Protein AF-A0A7S0N9J7-F1 (afdb_monomer_lite)

Structure (mmCIF, N/CA/C/O backbone):
data_AF-A0A7S0N9J7-F1
#
_entry.id   AF-A0A7S0N9J7-F1
#
loop_
_atom_site.group_PDB
_atom_site.id
_atom_site.type_symbol
_atom_site.label_atom_id
_atom_site.label_alt_id
_atom_site.label_comp_id
_atom_site.label_asym_id
_atom_site.label_entity_id
_atom_site.label_seq_id
_atom_site.pdbx_PDB_ins_code
_atom_site.Cartn_x
_atom_site.Cartn_y
_atom_site.Cartn_z
_atom_site.occupancy
_atom_site.B_iso_or_equiv
_atom_site.auth_seq_id
_atom_site.auth_comp_id
_atom_site.auth_asym_id
_atom_site.auth_atom_id
_atom_site.pdbx_PDB_model_num
ATOM 1 N N . SER A 1 1 ? 18.728 -18.698 11.089 1.00 33.97 1 SER A N 1
ATOM 2 C CA . SER A 1 1 ? 19.256 -17.331 11.258 1.00 33.97 1 SER A CA 1
ATOM 3 C C . SER A 1 1 ? 18.919 -16.532 10.008 1.00 33.97 1 SER A C 1
ATOM 5 O O . SER A 1 1 ? 19.598 -16.674 8.996 1.00 33.97 1 SER A O 1
ATOM 7 N N . ALA A 1 2 ? 17.789 -15.818 10.008 1.00 40.09 2 ALA A N 1
ATOM 8 C CA . ALA A 1 2 ? 17.379 -15.004 8.867 1.00 40.09 2 ALA A CA 1
ATOM 9 C C . ALA A 1 2 ? 18.185 -13.700 8.905 1.00 40.09 2 ALA A C 1
ATOM 11 O O . ALA A 1 2 ? 17.989 -12.867 9.785 1.00 40.09 2 ALA A O 1
ATOM 12 N N . ARG A 1 3 ? 19.147 -13.552 7.989 1.00 44.59 3 ARG A N 1
ATOM 13 C CA . ARG A 1 3 ? 19.843 -12.279 7.787 1.00 44.59 3 ARG A CA 1
ATOM 14 C C . ARG A 1 3 ? 18.803 -11.267 7.317 1.00 44.59 3 ARG A C 1
ATOM 16 O O . ARG A 1 3 ? 18.256 -11.425 6.228 1.00 44.59 3 ARG A O 1
ATOM 23 N N . GLY A 1 4 ? 18.523 -10.260 8.143 1.00 52.56 4 GLY A N 1
ATOM 24 C CA . GLY A 1 4 ? 17.719 -9.116 7.728 1.00 52.56 4 GLY A CA 1
ATOM 25 C C . GLY A 1 4 ? 18.287 -8.502 6.439 1.00 52.56 4 GLY A C 1
ATOM 26 O O . GLY A 1 4 ? 19.492 -8.607 6.184 1.00 52.56 4 GLY A O 1
ATOM 27 N N . PRO A 1 5 ? 17.449 -7.886 5.594 1.00 53.88 5 PRO A N 1
ATOM 28 C CA . PRO A 1 5 ? 17.893 -7.350 4.316 1.00 53.88 5 PRO A CA 1
ATOM 29 C C . PRO A 1 5 ? 19.017 -6.317 4.503 1.00 53.88 5 PRO A C 1
ATOM 31 O O . PRO A 1 5 ? 18.901 -5.377 5.303 1.00 53.88 5 PRO A O 1
ATOM 34 N N . ASN A 1 6 ? 20.089 -6.490 3.717 1.00 62.31 6 ASN A N 1
ATOM 35 C CA . ASN A 1 6 ? 21.167 -5.515 3.529 1.00 62.31 6 ASN A CA 1
ATOM 36 C C . ASN A 1 6 ? 20.560 -4.116 3.269 1.00 62.31 6 ASN A C 1
ATOM 38 O O . ASN A 1 6 ? 19.498 -4.001 2.652 1.00 62.31 6 ASN A O 1
ATOM 42 N N . SER A 1 7 ? 21.199 -3.048 3.754 1.00 63.03 7 SER A N 1
ATOM 43 C CA . SER A 1 7 ? 20.731 -1.658 3.613 1.00 63.03 7 SER A CA 1
ATOM 44 C C . SER A 1 7 ? 20.426 -1.270 2.158 1.00 63.03 7 SER A C 1
ATOM 46 O O . SER A 1 7 ? 19.508 -0.487 1.912 1.00 63.03 7 SER A O 1
ATOM 48 N N . SER A 1 8 ? 21.119 -1.883 1.192 1.00 72.19 8 SER A N 1
ATOM 49 C CA . SER A 1 8 ? 20.865 -1.737 -0.245 1.00 72.19 8 SER A CA 1
ATOM 50 C C . SER A 1 8 ? 19.479 -2.227 -0.682 1.00 72.19 8 SER A C 1
ATOM 52 O O . SER A 1 8 ? 18.785 -1.511 -1.396 1.00 72.19 8 SER A O 1
ATOM 54 N N . ALA A 1 9 ? 19.032 -3.393 -0.209 1.00 73.50 9 ALA A N 1
ATOM 55 C CA . ALA A 1 9 ? 17.750 -3.988 -0.601 1.00 73.50 9 ALA A CA 1
ATOM 56 C C . ALA A 1 9 ? 16.549 -3.190 -0.064 1.00 73.50 9 ALA A C 1
ATOM 58 O O . ALA A 1 9 ? 15.530 -3.041 -0.739 1.00 73.50 9 ALA A O 1
ATOM 59 N N . ARG A 1 10 ? 16.679 -2.621 1.144 1.00 74.25 10 ARG A N 1
ATOM 60 C CA . ARG A 1 10 ? 15.672 -1.698 1.699 1.00 74.25 10 ARG A CA 1
ATOM 61 C C . ARG A 1 10 ? 15.564 -0.422 0.868 1.00 74.25 10 ARG A C 1
ATOM 63 O O . ARG A 1 10 ? 14.458 0.030 0.591 1.00 74.25 10 ARG A O 1
ATOM 70 N N . ARG A 1 11 ? 16.704 0.127 0.440 1.00 83.31 11 ARG A N 1
ATOM 71 C CA . ARG A 1 11 ? 16.747 1.303 -0.434 1.00 83.31 11 ARG A CA 1
ATOM 72 C C . ARG A 1 11 ? 16.138 1.019 -1.805 1.00 83.31 11 ARG A C 1
ATOM 74 O O . ARG A 1 11 ? 15.393 1.854 -2.298 1.00 83.31 11 ARG A O 1
ATOM 81 N N . GLU A 1 12 ? 16.431 -0.133 -2.399 1.00 88.44 12 GLU A N 1
ATOM 82 C CA . GLU A 1 12 ? 15.849 -0.539 -3.683 1.00 88.44 12 GLU A CA 1
ATOM 83 C C . GLU A 1 12 ? 14.322 -0.651 -3.588 1.00 88.44 12 GLU A C 1
ATOM 85 O O . GLU A 1 12 ? 13.619 -0.017 -4.367 1.00 88.44 12 GLU A O 1
ATOM 90 N N . THR A 1 13 ? 13.810 -1.327 -2.552 1.00 88.06 13 THR A N 1
ATOM 91 C CA . THR A 1 13 ? 12.356 -1.464 -2.339 1.00 88.06 13 THR A CA 1
ATOM 92 C C . THR A 1 13 ? 11.677 -0.098 -2.186 1.00 88.06 13 THR A C 1
ATOM 94 O O . THR A 1 13 ? 10.628 0.141 -2.775 1.00 88.06 13 THR A O 1
ATOM 97 N N . TYR A 1 14 ? 12.291 0.837 -1.449 1.00 88.94 14 TYR A N 1
ATOM 98 C CA . TYR A 1 14 ? 11.773 2.204 -1.326 1.00 88.94 14 TYR A CA 1
ATOM 99 C C . TYR A 1 14 ? 11.695 2.927 -2.680 1.00 88.94 14 TYR A C 1
ATOM 101 O O . TYR A 1 14 ? 10.723 3.632 -2.949 1.00 88.94 14 TYR A O 1
ATOM 109 N N . LEU A 1 15 ? 12.705 2.762 -3.540 1.00 91.69 15 LEU A N 1
ATOM 110 C CA . LEU A 1 15 ? 12.702 3.357 -4.878 1.00 91.69 15 LEU A CA 1
ATOM 111 C C . LEU A 1 15 ? 11.624 2.734 -5.768 1.00 91.69 15 LEU A C 1
ATOM 113 O O . LEU A 1 15 ? 10.960 3.466 -6.501 1.00 91.69 15 LEU A O 1
ATOM 117 N N . ASP A 1 16 ? 11.410 1.424 -5.662 1.00 92.38 16 ASP A N 1
ATOM 118 C CA . ASP A 1 16 ? 10.336 0.739 -6.378 1.00 92.38 16 ASP A CA 1
ATOM 119 C C . ASP A 1 16 ? 8.954 1.232 -5.921 1.00 92.38 16 ASP A C 1
ATOM 121 O O . ASP A 1 16 ? 8.116 1.559 -6.762 1.00 92.38 16 ASP A O 1
ATOM 125 N N . ILE A 1 17 ? 8.735 1.387 -4.606 1.00 92.69 17 ILE A N 1
ATOM 126 C CA . ILE A 1 17 ? 7.502 1.984 -4.061 1.00 92.69 17 ILE A CA 1
ATOM 127 C C . ILE A 1 17 ? 7.325 3.405 -4.595 1.00 92.69 17 ILE A C 1
ATOM 129 O O . ILE A 1 17 ? 6.261 3.738 -5.110 1.00 92.69 17 ILE A O 1
ATOM 133 N N . LYS A 1 18 ? 8.371 4.237 -4.524 1.00 93.31 18 LYS A N 1
ATOM 134 C CA . LYS A 1 18 ? 8.329 5.624 -5.005 1.00 93.31 18 LYS A CA 1
ATOM 135 C C . LYS A 1 18 ? 7.976 5.705 -6.491 1.00 93.31 18 LYS A C 1
ATOM 137 O O . LYS A 1 18 ? 7.243 6.603 -6.894 1.00 93.31 18 LYS A O 1
ATOM 142 N N . LYS A 1 19 ? 8.481 4.773 -7.303 1.00 93.19 19 LYS A N 1
ATOM 143 C CA . LYS A 1 19 ? 8.167 4.684 -8.733 1.00 93.19 19 LYS A CA 1
ATOM 144 C C . LYS A 1 19 ? 6.724 4.232 -8.977 1.00 93.19 19 LYS A C 1
ATOM 146 O O . LYS A 1 19 ? 6.079 4.761 -9.876 1.00 93.19 19 LYS A O 1
ATOM 151 N N . ALA A 1 20 ? 6.223 3.276 -8.196 1.00 92.31 20 ALA A N 1
ATOM 152 C CA . ALA A 1 20 ? 4.866 2.744 -8.332 1.00 92.31 20 ALA A CA 1
ATOM 153 C C . ALA A 1 20 ? 3.782 3.683 -7.768 1.00 92.31 20 ALA A C 1
ATOM 155 O O . ALA A 1 20 ? 2.635 3.634 -8.217 1.00 92.31 20 ALA A O 1
ATOM 156 N N . TRP A 1 21 ? 4.135 4.543 -6.803 1.00 94.56 21 TRP A N 1
ATOM 157 C CA . TRP A 1 21 ? 3.185 5.334 -6.017 1.00 94.56 21 TRP A CA 1
ATOM 158 C C . TRP A 1 21 ? 2.171 6.131 -6.843 1.00 94.56 21 TRP A C 1
ATOM 160 O O . TRP A 1 21 ? 0.976 5.944 -6.599 1.00 94.56 21 TRP A O 1
ATOM 170 N N . PRO A 1 22 ? 2.580 6.951 -7.834 1.00 94.12 22 PRO A N 1
ATOM 171 C CA . PRO A 1 22 ? 1.635 7.800 -8.562 1.00 94.12 22 PRO A CA 1
ATOM 172 C C . PRO A 1 22 ? 0.587 6.985 -9.323 1.00 94.12 22 PRO A C 1
ATOM 174 O O . PRO A 1 22 ? -0.571 7.368 -9.447 1.00 94.12 22 PRO A O 1
ATOM 177 N N . THR A 1 23 ? 0.991 5.813 -9.816 1.00 91.25 23 THR A N 1
ATOM 178 C CA . THR A 1 23 ? 0.130 4.956 -10.636 1.00 91.25 23 THR A CA 1
ATOM 179 C C . THR A 1 23 ? -0.767 4.036 -9.818 1.00 91.25 23 THR A C 1
ATOM 181 O O . THR A 1 23 ? -1.857 3.698 -10.269 1.00 91.25 23 THR A O 1
ATOM 184 N N . LEU A 1 24 ? -0.313 3.618 -8.633 1.00 92.62 24 LEU A N 1
ATOM 185 C CA . LEU A 1 24 ? -0.955 2.550 -7.870 1.00 92.62 24 LEU A CA 1
ATOM 186 C C . LEU A 1 24 ? -1.644 3.052 -6.598 1.00 92.62 24 LEU A C 1
ATOM 188 O O . LEU A 1 24 ? -2.765 2.649 -6.294 1.00 92.62 24 LEU A O 1
ATOM 192 N N . PHE A 1 25 ? -0.980 3.929 -5.848 1.00 93.06 25 PHE A N 1
ATOM 193 C CA . PHE A 1 25 ? -1.401 4.295 -4.498 1.00 93.06 25 PHE A CA 1
ATOM 194 C C . PHE A 1 25 ? -1.999 5.694 -4.420 1.00 93.06 25 PHE A C 1
ATOM 196 O O . PHE A 1 25 ? -2.933 5.893 -3.653 1.00 93.06 25 PHE A O 1
ATOM 203 N N . GLU A 1 26 ? -1.533 6.650 -5.223 1.00 93.00 26 GLU A N 1
ATOM 204 C CA . GLU A 1 26 ? -1.872 8.071 -5.062 1.00 93.00 26 GLU A CA 1
ATOM 205 C C . GLU A 1 26 ? -3.375 8.363 -5.108 1.00 93.00 26 GLU A C 1
ATOM 207 O O . GLU A 1 26 ? -3.895 9.084 -4.259 1.00 93.00 26 GLU A O 1
ATOM 212 N N . ARG A 1 27 ? -4.107 7.724 -6.028 1.00 91.75 27 ARG A N 1
ATOM 213 C CA . ARG A 1 27 ? -5.566 7.878 -6.141 1.00 91.75 27 ARG A CA 1
ATOM 214 C C . ARG A 1 27 ? -6.319 7.501 -4.857 1.00 91.75 27 ARG A C 1
ATOM 216 O O . ARG A 1 27 ? -7.391 8.045 -4.608 1.00 91.75 27 ARG A O 1
ATOM 223 N N . HIS A 1 28 ? -5.799 6.547 -4.086 1.00 90.00 28 HIS A N 1
ATOM 224 C CA . HIS A 1 28 ? -6.496 5.944 -2.945 1.00 90.00 28 HIS A CA 1
ATOM 225 C C . HIS A 1 28 ? -5.878 6.311 -1.589 1.00 90.00 28 HIS A C 1
ATOM 227 O O . HIS A 1 28 ? -6.599 6.392 -0.600 1.00 90.00 28 HIS A O 1
ATOM 233 N N . LEU A 1 29 ? -4.564 6.546 -1.539 1.00 89.62 29 LEU A N 1
ATOM 234 C CA . LEU A 1 29 ? -3.793 6.852 -0.329 1.00 89.62 29 LEU A CA 1
ATOM 235 C C . LEU A 1 29 ? -3.305 8.310 -0.276 1.00 89.62 29 LEU A C 1
ATOM 237 O O . LEU A 1 29 ? -2.791 8.735 0.755 1.00 89.62 29 LEU A O 1
ATOM 241 N N . GLY A 1 30 ? -3.467 9.081 -1.356 1.00 90.50 30 GLY A N 1
ATOM 242 C CA . GLY A 1 30 ? -2.991 10.460 -1.459 1.00 90.50 30 GLY A CA 1
ATOM 243 C C . GLY A 1 30 ? -1.485 10.566 -1.712 1.00 90.50 30 GLY A C 1
ATOM 244 O O . GLY A 1 30 ? -0.840 9.633 -2.198 1.00 90.50 30 GLY A O 1
ATOM 245 N N . THR A 1 31 ? -0.915 11.729 -1.399 1.00 91.19 31 THR A N 1
ATOM 246 C CA . THR A 1 31 ? 0.516 12.002 -1.585 1.00 91.19 31 THR A CA 1
ATOM 247 C C . THR A 1 31 ? 1.373 11.028 -0.780 1.00 91.19 31 THR A C 1
ATOM 249 O O . THR A 1 31 ? 1.070 10.719 0.372 1.00 91.19 31 THR A O 1
ATOM 252 N N . MET A 1 32 ? 2.477 10.571 -1.374 1.00 89.81 32 MET A N 1
ATOM 253 C CA . MET A 1 32 ? 3.433 9.702 -0.690 1.00 89.81 32 MET A CA 1
ATOM 254 C C . MET A 1 32 ? 3.981 10.381 0.573 1.00 89.81 32 MET A C 1
ATOM 256 O O . MET A 1 32 ? 4.486 11.503 0.474 1.00 89.81 32 MET A O 1
ATOM 260 N N . PRO A 1 33 ? 3.925 9.726 1.748 1.00 85.31 33 PRO A N 1
ATOM 261 C CA . PRO A 1 33 ? 4.480 10.292 2.969 1.00 85.31 33 PRO A CA 1
ATOM 262 C C . PRO A 1 33 ? 6.008 10.392 2.878 1.00 85.31 33 PRO A C 1
ATOM 264 O O . PRO A 1 33 ? 6.666 9.593 2.207 1.00 85.31 33 PRO A O 1
ATOM 267 N N . GLU A 1 34 ? 6.588 11.353 3.600 1.00 82.62 34 GLU A N 1
ATOM 268 C CA . GLU A 1 34 ? 8.044 11.560 3.637 1.00 82.62 34 GLU A CA 1
ATOM 269 C C . GLU A 1 34 ? 8.784 10.328 4.188 1.00 82.62 34 GLU A C 1
ATOM 271 O O . GLU A 1 34 ? 9.865 9.968 3.715 1.00 82.62 34 GLU A O 1
ATOM 276 N N . ARG A 1 35 ? 8.172 9.644 5.163 1.00 79.62 35 ARG A N 1
ATOM 277 C CA . ARG A 1 35 ? 8.668 8.397 5.747 1.00 79.62 35 ARG A CA 1
ATOM 278 C C . ARG A 1 35 ? 7.658 7.274 5.552 1.00 79.62 35 ARG A C 1
ATOM 280 O O . ARG A 1 35 ? 6.499 7.402 5.929 1.00 79.62 35 ARG A O 1
ATOM 287 N N . LEU A 1 36 ? 8.136 6.155 5.010 1.00 80.56 36 LEU A N 1
ATOM 288 C CA . LEU A 1 36 ? 7.399 4.896 4.989 1.00 80.56 36 LEU A CA 1
ATOM 289 C C . LEU A 1 36 ? 7.832 4.033 6.168 1.00 80.56 36 LEU A C 1
ATOM 291 O O . LEU A 1 36 ? 9.026 3.805 6.379 1.00 80.56 36 LEU A O 1
ATOM 295 N N . TYR A 1 37 ? 6.848 3.525 6.901 1.00 77.00 37 TYR A N 1
ATOM 296 C CA . TYR A 1 37 ? 7.064 2.579 7.983 1.00 77.00 37 TYR A CA 1
ATOM 297 C C . TYR A 1 37 ? 6.778 1.178 7.471 1.00 77.00 37 TYR A C 1
ATOM 299 O O . TYR A 1 37 ? 5.635 0.825 7.192 1.00 77.00 37 TYR A O 1
ATOM 307 N N . ALA A 1 38 ? 7.846 0.405 7.327 1.00 75.00 38 ALA A N 1
ATOM 308 C CA . ALA A 1 38 ? 7.805 -0.941 6.793 1.00 75.00 38 ALA A CA 1
ATOM 309 C C . ALA A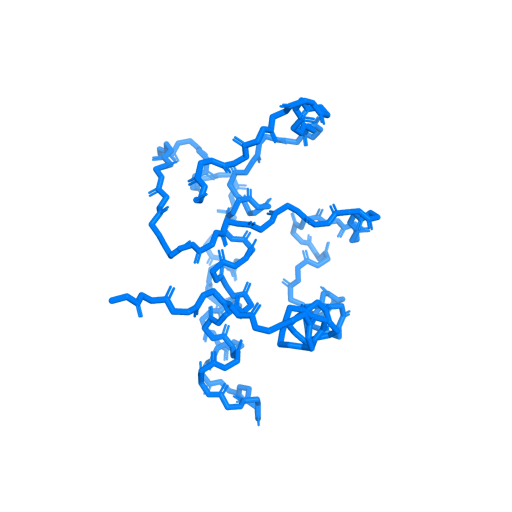 1 38 ? 8.066 -1.960 7.902 1.00 75.00 38 ALA A C 1
ATOM 311 O O . ALA A 1 38 ? 9.080 -1.871 8.601 1.00 75.00 38 ALA A O 1
ATOM 312 N N . ASP A 1 39 ? 7.193 -2.957 8.004 1.00 70.44 39 ASP A N 1
ATOM 313 C CA . ASP A 1 39 ? 7.434 -4.121 8.849 1.00 70.44 39 ASP A CA 1
ATOM 314 C C . ASP A 1 39 ? 8.483 -5.033 8.185 1.00 70.44 39 ASP A C 1
ATOM 316 O O . ASP A 1 39 ? 8.653 -5.055 6.963 1.00 70.44 39 ASP A O 1
ATOM 320 N N . CYS A 1 40 ? 9.240 -5.788 8.984 1.00 72.19 40 CYS A N 1
ATOM 321 C CA . CYS A 1 40 ? 10.260 -6.697 8.451 1.00 72.19 40 CYS A CA 1
ATOM 322 C C . CYS A 1 40 ? 9.679 -8.000 7.869 1.00 72.19 40 CYS A C 1
ATOM 324 O O . CYS A 1 40 ? 10.406 -8.735 7.195 1.00 72.19 40 CYS A O 1
ATOM 326 N N . CYS A 1 41 ? 8.397 -8.273 8.129 1.00 74.75 41 CYS A N 1
ATOM 327 C CA . CYS A 1 41 ? 7.682 -9.507 7.814 1.00 74.75 41 CYS A CA 1
ATOM 328 C C . CYS A 1 41 ? 6.366 -9.212 7.077 1.00 74.75 41 CYS A C 1
ATOM 330 O O . CYS A 1 41 ? 5.826 -8.116 7.171 1.00 74.75 41 CYS A O 1
ATOM 332 N N . ALA A 1 42 ? 5.810 -10.227 6.410 1.00 76.38 42 ALA A N 1
ATOM 333 C CA . ALA A 1 42 ? 4.556 -10.126 5.656 1.00 76.38 42 ALA A CA 1
ATOM 334 C C . ALA A 1 42 ? 3.278 -10.301 6.505 1.00 76.38 42 ALA A C 1
ATOM 336 O O . ALA A 1 42 ? 2.172 -10.255 5.969 1.00 76.38 42 ALA A O 1
ATOM 337 N N . GLN A 1 43 ? 3.406 -10.571 7.807 1.00 83.94 43 GLN A N 1
ATOM 338 C CA . GLN A 1 43 ? 2.267 -10.858 8.681 1.00 83.94 43 GLN A CA 1
ATOM 339 C C . GLN A 1 43 ? 1.762 -9.578 9.346 1.00 83.94 43 GLN A C 1
ATOM 341 O O . GLN A 1 43 ? 2.528 -8.862 9.983 1.00 83.94 43 GLN A O 1
ATOM 346 N N . PHE A 1 44 ? 0.459 -9.329 9.241 1.00 84.00 44 PHE A N 1
ATOM 347 C CA . PHE A 1 44 ? -0.209 -8.181 9.844 1.00 84.00 44 PHE A CA 1
ATOM 348 C C . PHE A 1 44 ? -1.613 -8.573 10.326 1.00 84.00 44 PHE A C 1
ATOM 350 O O . PHE A 1 44 ? -2.204 -9.537 9.839 1.00 84.00 44 PHE A O 1
ATOM 357 N N . ALA A 1 45 ? -2.152 -7.819 11.284 1.00 87.88 45 ALA A N 1
ATOM 358 C CA . ALA A 1 45 ? -3.525 -7.960 11.759 1.00 87.88 45 ALA A CA 1
ATOM 359 C C . ALA A 1 45 ? -4.321 -6.706 11.387 1.00 87.88 45 ALA A C 1
ATOM 361 O O . ALA A 1 45 ? -3.862 -5.590 11.624 1.00 87.88 45 ALA A O 1
ATOM 362 N N . VAL A 1 46 ? -5.508 -6.887 10.804 1.00 92.00 46 VAL A N 1
ATOM 363 C CA . VAL A 1 46 ? -6.376 -5.794 10.338 1.00 92.00 46 VAL A CA 1
ATOM 364 C C . VAL A 1 46 ? -7.825 -6.049 10.708 1.00 92.00 46 VAL A C 1
ATOM 366 O O . VAL A 1 46 ? -8.274 -7.190 10.804 1.00 92.00 46 VAL A O 1
ATOM 369 N N . THR A 1 47 ? -8.575 -4.969 10.904 1.00 94.62 47 THR A N 1
ATOM 370 C CA . THR A 1 47 ? -10.011 -5.045 11.175 1.00 94.62 47 THR A CA 1
ATOM 371 C C . THR A 1 47 ? -10.810 -5.068 9.875 1.00 94.62 47 THR A C 1
ATOM 373 O O . THR A 1 47 ? -10.378 -4.548 8.845 1.00 94.62 47 THR A O 1
ATOM 376 N N . ARG A 1 48 ? -12.039 -5.596 9.934 1.00 96.00 48 ARG A N 1
ATOM 377 C CA . ARG A 1 48 ? -12.999 -5.510 8.820 1.00 96.00 48 ARG A CA 1
ATOM 378 C C . ARG A 1 48 ? -13.209 -4.062 8.366 1.00 96.00 48 ARG A C 1
ATOM 380 O O . ARG A 1 48 ? -13.293 -3.806 7.171 1.00 96.00 48 ARG A O 1
ATOM 387 N N . THR A 1 49 ? -13.278 -3.126 9.311 1.00 95.12 49 THR A N 1
ATOM 388 C CA . THR A 1 49 ? -13.450 -1.698 9.020 1.00 95.12 49 THR A CA 1
ATOM 389 C C . THR A 1 49 ? -12.268 -1.141 8.233 1.00 95.12 49 THR A C 1
ATOM 391 O O . THR A 1 49 ? -12.497 -0.440 7.258 1.00 95.12 49 THR A O 1
ATOM 394 N N . ALA A 1 50 ? -11.027 -1.484 8.598 1.00 94.25 50 ALA A N 1
ATOM 395 C CA . ALA A 1 50 ? -9.839 -1.030 7.874 1.00 94.25 50 ALA A CA 1
ATOM 396 C C . ALA A 1 50 ? -9.809 -1.544 6.426 1.00 94.25 50 ALA A C 1
ATOM 398 O O . ALA A 1 50 ? -9.490 -0.783 5.519 1.00 94.25 50 ALA A O 1
ATOM 399 N N . ILE A 1 51 ? -10.205 -2.802 6.197 1.00 95.19 51 ILE A N 1
ATOM 400 C CA . ILE A 1 51 ? -10.323 -3.369 4.843 1.00 95.19 51 ILE A CA 1
ATOM 401 C C . ILE A 1 51 ? -11.388 -2.612 4.035 1.00 95.19 51 ILE A C 1
ATOM 403 O O . ILE A 1 51 ? -11.151 -2.189 2.912 1.00 95.19 51 ILE A O 1
ATOM 407 N N . LEU A 1 52 ? -12.569 -2.393 4.611 1.00 95.56 52 LEU A N 1
ATOM 408 C CA . LEU A 1 52 ? -13.687 -1.774 3.894 1.00 95.56 52 LEU A CA 1
ATOM 409 C C . LEU A 1 52 ? -13.553 -0.260 3.676 1.00 95.56 52 LEU A C 1
ATOM 411 O O . LEU A 1 52 ? -14.417 0.324 3.025 1.00 95.56 52 LEU A O 1
ATOM 415 N N . ARG A 1 53 ? -12.498 0.386 4.189 1.00 94.50 53 ARG A N 1
ATOM 416 C CA . ARG A 1 53 ? -12.186 1.785 3.845 1.00 94.50 53 ARG A CA 1
ATOM 417 C C . ARG A 1 53 ? -11.786 1.948 2.389 1.00 94.50 53 ARG A C 1
ATOM 419 O O . ARG A 1 53 ? -11.995 3.019 1.828 1.00 94.50 53 ARG A O 1
ATOM 426 N N . HIS A 1 54 ? -11.220 0.904 1.791 1.00 94.62 54 HIS A N 1
ATOM 427 C CA . HIS A 1 54 ? -10.827 0.929 0.393 1.00 94.62 54 HIS A CA 1
ATOM 428 C C . HIS A 1 54 ? -11.898 0.269 -0.472 1.00 94.62 54 HIS A C 1
ATOM 430 O O . HIS A 1 54 ? -12.406 -0.801 -0.122 1.00 94.62 54 HIS A O 1
ATOM 436 N N . PRO A 1 55 ? -12.251 0.879 -1.614 1.00 95.62 55 PRO A N 1
ATOM 437 C CA . PRO A 1 55 ? -13.201 0.284 -2.539 1.00 95.62 55 PRO A CA 1
ATOM 438 C C . PRO A 1 55 ? -12.597 -0.971 -3.186 1.00 95.62 55 PRO A C 1
ATOM 440 O O . PRO A 1 55 ? -11.376 -1.114 -3.285 1.00 95.62 55 PRO A O 1
ATOM 443 N N . ARG A 1 56 ? -13.442 -1.891 -3.665 1.00 96.44 56 ARG A N 1
ATOM 444 C CA . ARG A 1 56 ? -12.991 -3.154 -4.281 1.00 96.44 56 ARG A CA 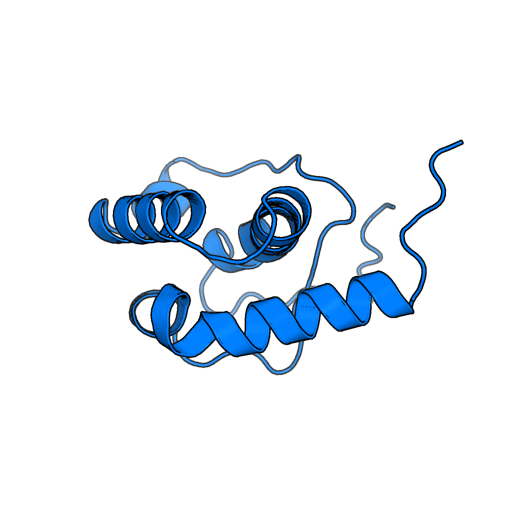1
ATOM 445 C C . ARG A 1 56 ? -12.023 -2.916 -5.445 1.00 96.44 56 ARG A C 1
ATOM 447 O O . ARG A 1 56 ? -11.087 -3.686 -5.640 1.00 96.44 56 ARG A O 1
ATOM 454 N N . GLU A 1 57 ? -12.236 -1.841 -6.188 1.00 95.88 57 GLU A N 1
ATOM 455 C CA . GLU A 1 57 ? -11.445 -1.420 -7.342 1.00 95.88 57 GLU A CA 1
ATOM 456 C C . GLU A 1 57 ? -9.985 -1.140 -6.973 1.00 95.88 57 GLU A C 1
ATOM 458 O O . GLU A 1 57 ? -9.102 -1.407 -7.781 1.00 95.88 57 GLU A O 1
ATOM 463 N N . PHE A 1 58 ? -9.711 -0.671 -5.749 1.00 96.19 58 PHE A N 1
ATOM 464 C CA . PHE A 1 58 ? -8.340 -0.492 -5.270 1.00 96.19 58 PHE A CA 1
ATOM 465 C C . PHE A 1 58 ? -7.608 -1.833 -5.180 1.00 96.19 58 PHE A C 1
ATOM 467 O O . PHE A 1 58 ? -6.493 -1.981 -5.674 1.00 96.19 58 PHE A O 1
ATOM 474 N N . TYR A 1 59 ? -8.257 -2.841 -4.594 1.00 96.31 59 TYR A N 1
ATOM 475 C CA . TYR A 1 59 ? -7.679 -4.177 -4.470 1.00 96.31 59 TYR A CA 1
ATOM 476 C C . TYR A 1 59 ? -7.476 -4.849 -5.826 1.00 96.31 59 TYR A C 1
ATOM 478 O O . TYR A 1 59 ? -6.472 -5.532 -6.018 1.00 96.31 59 TYR A O 1
ATOM 486 N N . LEU A 1 60 ? -8.394 -4.628 -6.771 1.00 96.38 60 LEU A N 1
ATOM 487 C CA . LEU A 1 60 ? -8.222 -5.085 -8.148 1.00 96.38 60 LEU A CA 1
ATOM 488 C C . LEU A 1 60 ? -7.034 -4.402 -8.826 1.00 96.38 60 LEU A C 1
ATOM 490 O O . LEU A 1 60 ? -6.207 -5.098 -9.394 1.00 96.38 60 LEU A O 1
ATOM 494 N N . ALA A 1 61 ? -6.882 -3.082 -8.690 1.00 94.75 61 ALA A N 1
ATOM 495 C CA . ALA A 1 61 ? -5.727 -2.371 -9.236 1.00 94.75 61 ALA A CA 1
ATOM 496 C C . ALA A 1 61 ? -4.400 -2.886 -8.648 1.00 94.75 61 ALA A C 1
ATOM 498 O O . ALA A 1 61 ? -3.436 -3.084 -9.384 1.00 94.75 61 ALA A O 1
ATOM 499 N N . CYS A 1 62 ? -4.358 -3.170 -7.341 1.00 94.88 62 CYS A N 1
ATOM 500 C CA . CYS A 1 62 ? -3.218 -3.823 -6.692 1.00 94.88 62 CYS A CA 1
ATOM 501 C C . CYS A 1 62 ? -2.921 -5.209 -7.271 1.00 94.88 62 CYS A C 1
ATOM 503 O O . CYS A 1 62 ? -1.759 -5.526 -7.526 1.00 94.88 62 CYS A O 1
ATOM 505 N N . TYR A 1 63 ? -3.955 -6.025 -7.482 1.00 94.56 63 TYR A N 1
ATOM 506 C CA . TYR A 1 63 ? -3.817 -7.355 -8.067 1.00 94.56 63 TYR A CA 1
ATOM 507 C C . TYR A 1 63 ? -3.326 -7.293 -9.517 1.00 94.56 63 TYR A C 1
ATOM 509 O O . TYR A 1 63 ? -2.332 -7.932 -9.852 1.00 94.56 63 TYR A O 1
ATOM 517 N N . ASP A 1 64 ? -3.964 -6.480 -10.356 1.00 94.56 64 ASP A N 1
ATOM 518 C CA . ASP A 1 64 ? -3.601 -6.319 -11.763 1.00 94.56 64 ASP A CA 1
ATOM 519 C C . ASP A 1 64 ? -2.169 -5.796 -11.895 1.00 94.56 64 ASP A C 1
ATOM 521 O O . ASP A 1 64 ? -1.384 -6.322 -12.682 1.00 94.56 64 ASP A O 1
ATOM 525 N N . TRP A 1 65 ? -1.782 -4.822 -11.064 1.00 94.31 65 TRP A N 1
ATOM 526 C CA . TRP A 1 65 ? -0.411 -4.324 -11.024 1.00 94.31 65 TRP A CA 1
ATOM 527 C C . TRP A 1 65 ? 0.582 -5.420 -10.629 1.00 94.31 65 TRP A C 1
ATOM 529 O O . TRP A 1 65 ? 1.622 -5.553 -11.265 1.00 94.31 65 TRP A O 1
ATOM 539 N N . LEU A 1 66 ? 0.269 -6.245 -9.624 1.00 92.50 66 LEU A N 1
ATOM 540 C CA . LEU A 1 66 ? 1.128 -7.363 -9.221 1.00 92.50 66 LEU A CA 1
ATOM 541 C C . LEU A 1 66 ? 1.331 -8.370 -10.366 1.00 92.50 66 LEU A C 1
ATOM 543 O O . LEU A 1 66 ? 2.442 -8.866 -10.545 1.00 92.50 66 LEU A O 1
ATOM 547 N N . MET A 1 67 ? 0.271 -8.669 -11.122 1.00 92.38 67 MET A N 1
ATOM 548 C CA . MET A 1 67 ? 0.274 -9.693 -12.173 1.00 92.38 67 MET A CA 1
ATOM 549 C C . MET A 1 67 ? 0.885 -9.211 -13.493 1.00 92.38 67 MET A C 1
ATOM 551 O O . MET A 1 67 ? 1.428 -10.024 -14.237 1.00 92.38 67 MET A O 1
ATOM 555 N N . LEU A 1 68 ? 0.787 -7.913 -13.792 1.00 92.38 68 LEU A N 1
ATOM 556 C CA . LEU A 1 68 ? 1.216 -7.325 -15.067 1.00 92.38 68 LEU A CA 1
ATOM 557 C C . LEU A 1 68 ? 2.536 -6.546 -14.975 1.00 92.38 68 LEU A C 1
ATOM 559 O O . LEU A 1 68 ? 3.022 -6.056 -15.990 1.00 92.38 68 LEU A O 1
ATOM 563 N N . SER A 1 69 ? 3.105 -6.385 -13.780 1.00 90.00 69 SER A N 1
ATOM 564 C CA . SER A 1 69 ? 4.350 -5.639 -13.597 1.00 90.00 69 SER A CA 1
ATOM 565 C C . SER A 1 69 ? 5.557 -6.382 -14.174 1.00 90.00 69 SER A C 1
ATOM 567 O O . SER A 1 69 ? 5.792 -7.548 -13.869 1.00 90.00 69 SER A O 1
ATOM 569 N N . ASP A 1 70 ? 6.398 -5.657 -14.914 1.00 90.44 70 ASP A N 1
ATOM 570 C CA . ASP A 1 70 ? 7.710 -6.134 -15.383 1.00 90.44 70 ASP A CA 1
ATOM 571 C C . ASP A 1 70 ? 8.753 -6.237 -14.249 1.00 90.44 70 ASP A C 1
ATOM 573 O O . ASP A 1 70 ? 9.907 -6.625 -14.456 1.00 90.44 70 ASP A O 1
ATOM 577 N N . ILE A 1 71 ? 8.387 -5.843 -13.026 1.00 89.25 71 ILE A N 1
ATOM 578 C CA . ILE A 1 71 ? 9.237 -5.989 -11.850 1.00 89.25 71 ILE A CA 1
ATOM 579 C C . ILE A 1 71 ? 9.186 -7.464 -11.399 1.00 89.25 71 ILE A C 1
ATOM 581 O O . ILE A 1 71 ? 8.100 -8.002 -11.196 1.00 89.25 71 ILE A O 1
ATOM 585 N N . PRO A 1 72 ? 10.338 -8.126 -11.159 1.00 91.06 72 PRO A N 1
ATOM 586 C CA . PRO A 1 72 ? 10.380 -9.492 -10.646 1.00 91.06 72 PRO A CA 1
ATOM 587 C C . PRO A 1 72 ? 9.491 -9.694 -9.415 1.00 91.06 72 PRO A C 1
ATOM 589 O O . PRO A 1 72 ? 9.529 -8.882 -8.487 1.00 91.06 72 PRO A O 1
ATOM 592 N N . ALA A 1 73 ? 8.772 -10.820 -9.370 1.00 89.62 73 ALA A N 1
ATOM 593 C CA . ALA A 1 73 ? 7.766 -11.120 -8.344 1.00 89.62 73 ALA A CA 1
ATOM 594 C C . ALA A 1 73 ? 8.280 -10.985 -6.898 1.00 89.62 73 ALA A C 1
ATOM 596 O O . ALA A 1 73 ? 7.550 -10.572 -6.002 1.00 89.62 73 ALA A O 1
ATOM 597 N N . PHE A 1 74 ? 9.560 -11.289 -6.657 1.00 88.69 74 PHE A N 1
ATOM 598 C CA . PHE A 1 74 ? 10.147 -11.120 -5.327 1.00 88.69 74 PHE A CA 1
ATOM 599 C C . PHE A 1 74 ? 10.232 -9.644 -4.905 1.00 88.69 74 PHE A C 1
ATOM 601 O O . PHE A 1 74 ? 10.093 -9.355 -3.724 1.00 88.69 74 PHE A O 1
ATOM 608 N N . ARG A 1 75 ? 10.433 -8.697 -5.833 1.00 90.75 75 ARG A N 1
ATOM 609 C CA . ARG A 1 75 ? 10.450 -7.256 -5.526 1.00 90.75 75 ARG A CA 1
ATOM 610 C C . ARG A 1 75 ? 9.039 -6.702 -5.396 1.00 90.75 75 ARG A C 1
ATOM 612 O O . ARG A 1 75 ? 8.775 -5.977 -4.443 1.00 90.75 75 ARG A O 1
ATOM 619 N N . THR A 1 76 ? 8.115 -7.088 -6.279 1.00 92.19 76 THR A N 1
ATOM 620 C CA . THR A 1 76 ? 6.708 -6.665 -6.158 1.00 92.19 76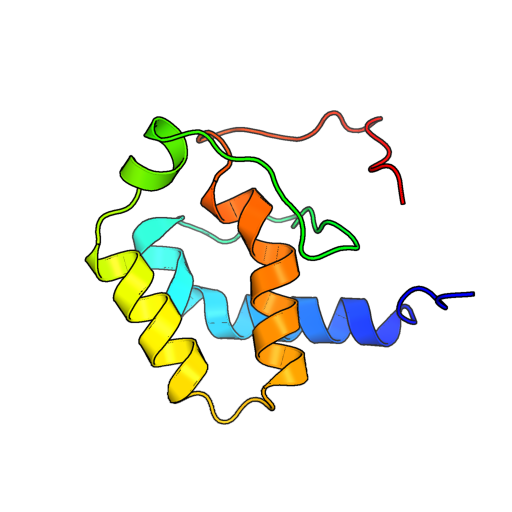 THR A CA 1
ATOM 621 C C . THR A 1 76 ? 6.073 -7.174 -4.868 1.00 92.19 76 THR A C 1
ATOM 623 O O . THR A 1 76 ? 5.403 -6.408 -4.180 1.00 92.19 76 THR A O 1
ATOM 626 N N . GLY A 1 77 ? 6.371 -8.410 -4.461 1.00 90.00 77 GLY A N 1
ATOM 627 C CA . GLY A 1 77 ? 5.976 -8.931 -3.153 1.00 90.00 77 GLY A CA 1
ATOM 628 C C . GLY A 1 77 ? 6.505 -8.074 -1.998 1.00 90.00 77 GLY A C 1
ATOM 629 O O . GLY A 1 77 ? 5.740 -7.698 -1.114 1.00 90.00 77 GLY A O 1
ATOM 630 N N . ARG A 1 78 ? 7.785 -7.674 -2.040 1.00 89.88 78 ARG A N 1
ATOM 631 C CA . ARG A 1 78 ? 8.401 -6.818 -1.006 1.00 89.88 78 ARG A CA 1
ATOM 632 C C . ARG A 1 78 ? 7.784 -5.425 -0.928 1.00 89.88 78 ARG A C 1
ATOM 634 O O . ARG A 1 78 ? 7.640 -4.911 0.175 1.00 89.88 78 ARG A O 1
ATOM 641 N N . ILE A 1 79 ? 7.389 -4.829 -2.052 1.00 91.56 79 ILE A N 1
ATOM 642 C CA . ILE A 1 79 ? 6.629 -3.566 -2.069 1.00 91.56 79 ILE A CA 1
ATOM 643 C C . ILE A 1 79 ? 5.355 -3.732 -1.238 1.00 91.56 79 ILE A C 1
ATOM 645 O O . ILE A 1 79 ? 5.108 -2.944 -0.331 1.00 91.56 79 ILE A O 1
ATOM 649 N N . PHE A 1 80 ? 4.580 -4.788 -1.489 1.00 91.50 80 PHE A N 1
ATOM 650 C CA . PHE A 1 80 ? 3.341 -5.036 -0.757 1.00 91.50 80 PHE A CA 1
ATOM 651 C C . PHE A 1 80 ? 3.567 -5.357 0.724 1.00 91.50 80 PHE A C 1
ATOM 653 O O . PHE A 1 80 ? 2.859 -4.801 1.559 1.00 91.50 80 PHE A O 1
ATOM 660 N N . GLU A 1 81 ? 4.592 -6.145 1.072 1.00 89.56 81 GLU A N 1
ATOM 661 C CA . GLU A 1 81 ? 4.979 -6.385 2.473 1.00 89.56 81 GLU A CA 1
ATOM 662 C C . GLU A 1 81 ? 5.203 -5.079 3.248 1.00 89.56 81 GLU A C 1
ATOM 664 O O . GLU A 1 81 ? 4.767 -4.955 4.390 1.00 89.56 81 GLU A O 1
ATOM 669 N N . GLN A 1 82 ? 5.842 -4.088 2.620 1.00 87.56 82 GLN A N 1
ATOM 670 C CA . GLN A 1 82 ? 6.081 -2.782 3.238 1.00 87.56 82 GLN A CA 1
ATOM 671 C C . GLN A 1 82 ? 4.841 -1.880 3.241 1.00 87.56 82 GLN A C 1
ATOM 673 O O . GLN A 1 82 ? 4.707 -1.023 4.112 1.00 87.56 82 GLN A O 1
ATOM 678 N N . MET A 1 83 ? 3.937 -2.062 2.279 1.00 90.12 83 MET A N 1
ATOM 679 C CA . MET A 1 83 ? 2.791 -1.180 2.070 1.00 90.12 83 MET A CA 1
ATOM 680 C C . MET A 1 83 ? 1.552 -1.560 2.876 1.00 90.12 83 MET A C 1
ATOM 682 O O . MET A 1 83 ? 0.699 -0.696 3.075 1.00 90.12 83 MET A O 1
ATOM 686 N N . TRP A 1 84 ? 1.432 -2.791 3.387 1.00 89.00 84 TRP A N 1
ATOM 687 C CA . TRP A 1 84 ? 0.239 -3.205 4.140 1.00 89.00 84 TRP A CA 1
ATOM 688 C C . TRP A 1 84 ? -0.083 -2.288 5.312 1.00 89.00 84 TRP A C 1
ATOM 690 O O . TRP A 1 84 ? -1.236 -1.892 5.478 1.00 89.00 84 TRP A O 1
ATOM 700 N N . ARG A 1 85 ? 0.935 -1.878 6.072 1.00 86.06 85 ARG A N 1
ATOM 701 C CA . ARG A 1 85 ? 0.757 -0.918 7.162 1.00 86.06 85 ARG A CA 1
ATOM 702 C C . ARG A 1 85 ? 0.168 0.391 6.646 1.00 86.06 85 ARG A C 1
ATOM 704 O O . ARG A 1 85 ? -0.843 0.836 7.164 1.00 86.06 85 ARG A O 1
ATOM 711 N N . GLN A 1 86 ? 0.730 0.953 5.579 1.00 88.06 86 GLN A N 1
ATOM 712 C CA . GLN A 1 86 ? 0.247 2.210 5.009 1.00 88.06 86 GLN A CA 1
ATOM 713 C C . GLN A 1 86 ? -1.180 2.103 4.453 1.00 88.06 86 GLN A C 1
ATOM 715 O O . GLN A 1 86 ? -1.962 3.038 4.591 1.00 88.06 86 GLN A O 1
ATOM 720 N N . ILE A 1 87 ? -1.524 0.965 3.846 1.00 91.69 87 ILE A N 1
ATOM 721 C CA . ILE A 1 87 ? -2.858 0.707 3.294 1.00 91.69 87 ILE A CA 1
ATOM 722 C C . ILE A 1 87 ? -3.897 0.632 4.414 1.00 91.69 87 ILE A C 1
ATOM 724 O O . ILE A 1 87 ? -4.983 1.185 4.277 1.00 91.69 87 ILE A O 1
ATOM 728 N N . PHE A 1 88 ? -3.597 -0.050 5.518 1.00 91.12 88 PHE A N 1
ATOM 729 C CA . PHE A 1 88 ? -4.595 -0.326 6.553 1.00 91.12 88 PHE A CA 1
ATOM 730 C C . PHE A 1 88 ? -4.542 0.607 7.768 1.00 91.12 88 PHE A C 1
ATOM 732 O O . PHE A 1 88 ? -5.416 0.509 8.633 1.00 91.12 88 PHE A O 1
ATOM 739 N N . SER A 1 89 ? -3.564 1.510 7.836 1.00 87.00 89 SER A N 1
ATOM 740 C CA . SER A 1 89 ? -3.482 2.539 8.873 1.00 87.00 89 SER A CA 1
ATOM 741 C C . SER A 1 89 ? -4.663 3.509 8.825 1.00 87.00 89 SER A C 1
ATOM 743 O O . SER A 1 89 ? -5.283 3.748 7.785 1.00 87.00 89 SER A O 1
ATOM 745 N N . ASP A 1 90 ? -4.977 4.089 9.981 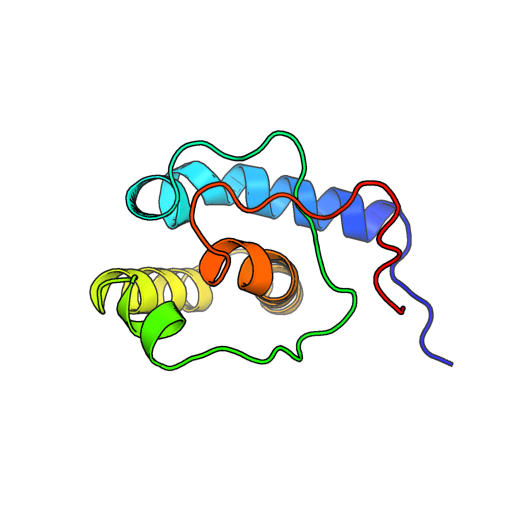1.00 83.06 90 ASP A N 1
ATOM 746 C CA . ASP A 1 90 ? -5.949 5.174 10.058 1.00 83.06 90 ASP A CA 1
ATOM 747 C C . ASP A 1 90 ? -5.406 6.427 9.340 1.00 83.06 90 ASP A C 1
ATOM 749 O O . ASP A 1 90 ? -4.199 6.688 9.382 1.00 83.06 90 ASP A O 1
ATOM 753 N N . PRO A 1 91 ? -6.264 7.233 8.688 1.00 74.75 91 PRO A N 1
ATOM 754 C CA . PRO A 1 91 ? -5.852 8.522 8.141 1.00 74.75 91 PRO A CA 1
ATOM 755 C C . PRO A 1 91 ? -5.220 9.400 9.229 1.00 74.75 91 PRO A C 1
ATOM 757 O O . PRO A 1 91 ? -5.820 9.612 10.281 1.00 74.75 91 PRO A O 1
ATOM 760 N N . GLY A 1 92 ? -4.010 9.905 8.978 1.00 72.81 92 GLY A N 1
ATOM 761 C CA . GLY A 1 92 ? -3.259 10.708 9.951 1.00 72.81 92 GLY A CA 1
ATOM 762 C C . GLY A 1 92 ? -2.569 9.900 11.053 1.00 72.81 92 GLY A C 1
ATOM 763 O O . GLY A 1 92 ? -2.038 10.491 11.989 1.00 72.81 92 GLY A O 1
ATOM 764 N N . TRP A 1 93 ? -2.558 8.568 10.963 1.00 79.06 93 TRP A N 1
ATOM 765 C CA . TRP A 1 93 ? -1.743 7.747 11.849 1.00 79.06 93 TRP A CA 1
ATOM 766 C C . TRP A 1 93 ? -0.257 7.987 11.574 1.00 79.06 93 TRP A C 1
ATOM 768 O O . TRP A 1 93 ? 0.233 7.753 10.468 1.00 79.06 93 TRP A O 1
ATOM 778 N N . GLU A 1 94 ? 0.461 8.394 12.613 1.00 73.12 94 GLU A N 1
ATOM 779 C CA . GLU A 1 94 ? 1.916 8.381 12.663 1.00 73.12 94 GLU A CA 1
ATOM 780 C C . GLU A 1 94 ? 2.346 7.407 13.764 1.00 73.12 94 GLU A C 1
ATOM 782 O O . GLU A 1 94 ? 1.718 7.359 14.828 1.00 73.12 94 GLU A O 1
ATOM 787 N N . PRO A 1 95 ? 3.393 6.600 13.546 1.00 72.69 95 PRO A N 1
ATOM 788 C CA . PRO A 1 95 ? 3.935 5.794 14.622 1.00 72.69 95 PRO A CA 1
ATOM 789 C C . PRO A 1 95 ? 4.603 6.692 15.654 1.00 72.69 95 PRO A C 1
ATOM 791 O O . PRO A 1 95 ? 5.206 7.715 15.322 1.00 72.69 95 PRO A O 1
ATOM 794 N N . ASP A 1 96 ? 4.565 6.247 16.905 1.00 74.25 96 ASP A N 1
ATOM 795 C CA . ASP A 1 96 ? 5.370 6.847 17.960 1.00 74.25 96 ASP A CA 1
ATOM 796 C C . ASP A 1 96 ? 6.850 6.864 17.513 1.00 74.25 96 ASP A C 1
ATOM 798 O O . ASP A 1 96 ? 7.376 5.826 17.097 1.00 74.25 96 ASP A O 1
ATOM 802 N N . PRO A 1 97 ? 7.542 8.017 17.562 1.00 71.88 97 PRO A N 1
ATOM 803 C CA . PRO A 1 97 ? 8.947 8.121 17.168 1.00 71.88 97 PRO A CA 1
ATOM 804 C C . PRO A 1 97 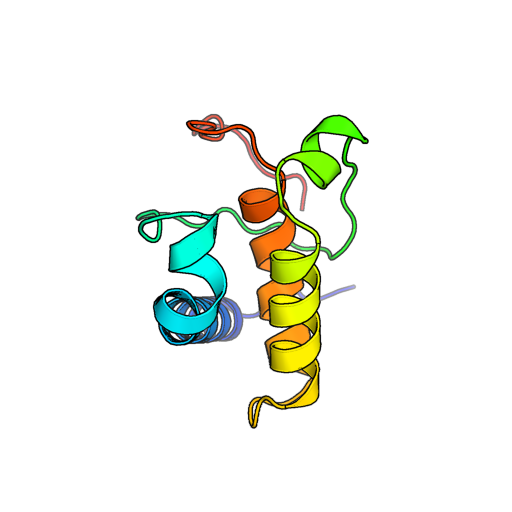? 9.881 7.207 17.979 1.00 71.88 97 PRO A C 1
ATOM 806 O O . PRO A 1 97 ? 10.981 6.896 17.521 1.00 71.88 97 PRO A O 1
ATOM 809 N N . ASN A 1 98 ? 9.450 6.748 19.156 1.00 72.19 98 ASN A N 1
ATOM 810 C CA . ASN A 1 98 ? 10.165 5.785 19.990 1.00 72.19 98 ASN A CA 1
ATOM 811 C C . ASN A 1 98 ? 9.710 4.336 19.769 1.00 72.19 98 ASN A C 1
ATOM 813 O O . ASN A 1 98 ? 10.290 3.417 20.359 1.00 72.19 98 ASN A O 1
ATOM 817 N N . TRP A 1 99 ? 8.704 4.106 18.921 1.00 66.94 99 TRP A N 1
ATOM 818 C CA . TRP A 1 99 ? 8.241 2.772 18.572 1.00 66.94 99 TRP A CA 1
ATOM 819 C C . TRP A 1 99 ? 9.322 2.030 17.794 1.00 66.94 99 TRP A C 1
ATOM 821 O O . TRP A 1 99 ? 9.529 2.220 16.592 1.00 66.94 99 TRP A O 1
ATOM 831 N N . LYS A 1 100 ? 10.005 1.123 18.487 1.00 58.25 100 LYS A N 1
ATOM 832 C CA . LYS A 1 100 ? 10.815 0.103 17.837 1.00 58.25 100 LYS A CA 1
ATOM 833 C C . LYS A 1 100 ? 9.868 -0.997 17.397 1.00 58.25 100 LYS A C 1
ATOM 835 O O . LYS A 1 100 ? 9.366 -1.744 18.234 1.00 58.25 100 LYS A O 1
ATOM 840 N N . LEU A 1 101 ? 9.626 -1.084 16.089 1.00 59.00 101 LEU A N 1
ATOM 841 C CA . LEU A 1 101 ? 9.021 -2.280 15.514 1.00 59.00 101 LEU A CA 1
ATOM 842 C C . LEU A 1 101 ? 9.816 -3.486 16.031 1.00 59.00 101 LEU A C 1
ATOM 844 O O . LEU A 1 101 ? 11.041 -3.483 15.876 1.00 59.00 101 LEU A O 1
ATOM 848 N N . PRO A 1 102 ? 9.171 -4.463 16.693 1.00 49.91 102 PRO A N 1
ATOM 849 C CA . PRO A 1 102 ? 9.857 -5.662 17.134 1.00 49.91 102 PRO A CA 1
ATOM 850 C C . PRO A 1 102 ? 10.242 -6.455 15.883 1.00 49.91 102 PRO A C 1
ATOM 852 O O . PRO A 1 102 ? 9.445 -7.217 15.342 1.00 49.91 102 PRO A O 1
ATOM 855 N N . CYS A 1 103 ? 11.451 -6.206 15.392 1.00 49.16 103 CYS A N 1
ATOM 856 C CA . CYS A 1 103 ? 12.189 -7.110 14.530 1.00 49.16 103 CYS A CA 1
ATOM 857 C C . CYS A 1 103 ? 13.377 -7.668 15.309 1.00 49.16 103 CYS A C 1
ATOM 859 O O . CYS A 1 103 ? 14.113 -6.853 15.916 1.00 49.16 103 CYS A O 1
#

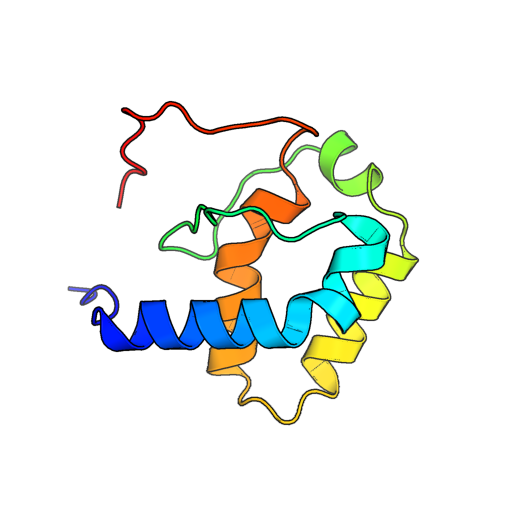Radius of gyration: 13.87 Å; chains: 1; bounding box: 35×29×35 Å

pLDDT: mean 83.76, std 13.69, range [33.97, 96.44]

Secondary structure (DSSP, 8-state):
---PPPHHHHHHHHHHHHHHHHHHTHHHH-SPPSS----SSS-----HHHHHTS-HHHHHHHHHHHHH-SS-HHHHHHHHHHHHHHHHSPTT----TT-----

Sequence (103 aa):
SARGPNSSARRETYLDIKKAWPTLFERHLGTMPERLYADCCAQFAVTRTAILRHPREFYLACYDWLMLSDIPAFRTGRIFEQMWRQIFSDPGWEPDPNWKLPC

InterPro domains:
  IPR021838 Protein of unknown function DUF3431 [PF11913] (11-90)

Foldseek 3Di:
DDDQDDPVLVVVLVVVLVVCCVVQPCVLLNDDDPDFAAASDQDDDADPVLVVSGDPVSVVSLVCCLVPPPPPNVSSSRNNNRCVCSSRDDVVDDDDPPDDRPD

Organism: NCBI:txid1411642